Protein AF-A0A1I2FGR7-F1 (afdb_monomer)

Nearest PDB structur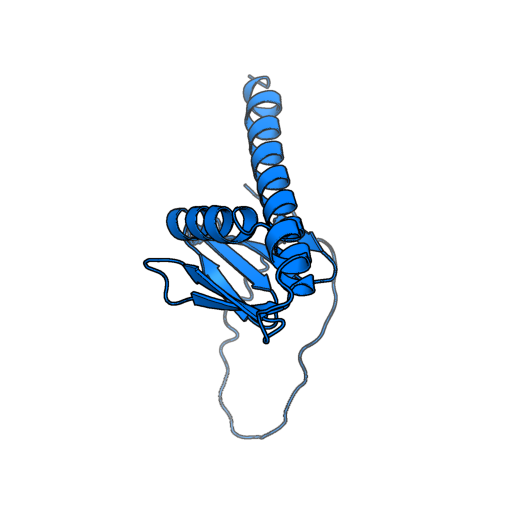es (foldseek):
  4chm-assembly2_B  TM=3.848E-01  e=5.645E-01  Toxoplasma gondii ME49
  8xgq-assembly1_A  TM=3.654E-01  e=2.267E+00  Legionella pneumophila subsp. pneumophila

Secondary structure (DSSP, 8-state):
-PPPP-------PPPP--------------PPEEEEETTEEEEEETTTTEEEEEETTEEEEE-HHHHHHHHHHHHT--HHHHHH-TT---SEEEEE-TTSS-EEEEEHHHHHHHHHHHHHHHHHHHHHHHHIIIIITTT-

Solvent-accessible surface area (backbone atoms only — not comparable to full-atom values): 8903 Å² total; per-residue (Å²): 134,89,77,84,88,80,82,93,82,90,87,80,88,82,82,88,78,97,70,98,68,88,71,76,75,68,82,80,77,83,65,54,67,66,31,74,57,100,73,34,38,35,29,58,38,81,91,73,62,30,34,39,40,38,44,91,95,40,82,45,80,27,45,68,70,52,44,53,46,42,48,52,55,58,64,64,57,59,63,67,64,57,72,66,46,86,82,64,87,65,77,59,46,74,50,74,33,87,98,51,100,55,70,44,80,32,38,64,68,51,48,54,55,48,37,52,50,50,52,50,33,54,50,44,53,50,49,53,52,49,47,51,61,55,59,65,55,67,75,111

Foldseek 3Di:
DDDDDDDDDDDDDDDDDDDDDPPPPDPPPPFDFLDDDPAWTKTDDPPVQWIWTGGPNDTDIGHPVQLVQQLCQLLVDDLVVVVPCPPDPDQWDWGDRPPDPDIDIDGSVSSVVVNVNSVSSVVSVVVVVVCCVPVVVVPD

Structure (mmCIF, N/CA/C/O backbone):
data_AF-A0A1I2FGR7-F1
#
_entry.id   AF-A0A1I2FGR7-F1
#
loop_
_atom_site.group_PDB
_atom_site.id
_atom_site.type_symbol
_atom_site.label_atom_id
_atom_site.label_alt_id
_atom_site.label_comp_id
_atom_site.label_asym_id
_atom_site.label_entity_id
_atom_site.label_seq_id
_atom_site.pdbx_PDB_ins_code
_atom_site.Cartn_x
_atom_site.Cartn_y
_atom_site.Cartn_z
_atom_site.occupancy
_atom_site.B_iso_or_equiv
_atom_site.auth_seq_id
_atom_site.auth_comp_id
_atom_site.auth_asym_id
_atom_site.auth_atom_id
_atom_site.pdbx_PDB_model_num
ATOM 1 N N . MET A 1 1 ? 12.713 -3.092 -15.657 1.00 36.16 1 MET A N 1
ATOM 2 C CA . MET A 1 1 ? 14.151 -3.342 -15.968 1.00 36.16 1 MET A CA 1
ATOM 3 C C . MET A 1 1 ? 14.746 -4.049 -14.761 1.00 36.16 1 MET A C 1
ATOM 5 O O . MET A 1 1 ? 14.503 -3.612 -13.647 1.00 36.16 1 MET A O 1
ATOM 9 N N . PHE A 1 2 ? 15.379 -5.199 -14.987 1.00 34.69 2 PHE A N 1
ATOM 10 C CA . PHE A 1 2 ? 15.552 -6.288 -14.021 1.00 34.69 2 PHE A CA 1
ATOM 11 C C . PHE A 1 2 ? 16.395 -5.940 -12.784 1.00 34.69 2 PHE A C 1
ATOM 13 O O . PHE A 1 2 ? 17.553 -5.556 -12.920 1.00 34.69 2 PHE A O 1
ATOM 20 N N . VAL A 1 3 ? 15.853 -6.199 -11.588 1.00 36.50 3 VAL A N 1
ATOM 21 C CA . VAL A 1 3 ? 16.660 -6.404 -10.376 1.00 36.50 3 VAL A CA 1
ATOM 22 C C . VAL A 1 3 ? 16.939 -7.902 -10.253 1.00 36.50 3 VAL A C 1
ATOM 24 O O . VAL A 1 3 ? 16.034 -8.735 -10.206 1.00 36.50 3 VAL A O 1
ATOM 27 N N . THR A 1 4 ? 18.220 -8.240 -10.296 1.00 35.34 4 THR A N 1
ATOM 28 C CA . THR A 1 4 ? 18.788 -9.589 -10.318 1.00 35.34 4 THR A CA 1
ATOM 29 C C . THR A 1 4 ? 18.598 -10.333 -8.992 1.00 35.34 4 THR A C 1
ATOM 31 O O . THR A 1 4 ? 18.990 -9.850 -7.936 1.00 35.34 4 THR A O 1
ATOM 34 N N . SER A 1 5 ? 18.036 -11.544 -9.077 1.00 30.36 5 SER A N 1
ATOM 35 C CA . SER A 1 5 ? 17.798 -12.492 -7.977 1.00 30.36 5 SER A CA 1
ATOM 36 C C . SER A 1 5 ? 19.098 -13.152 -7.494 1.00 30.36 5 SER A C 1
ATOM 38 O O . SER A 1 5 ? 19.702 -13.916 -8.248 1.00 30.36 5 SER A O 1
ATOM 40 N N . LEU A 1 6 ? 19.426 -13.003 -6.209 1.00 33.94 6 LEU A N 1
ATOM 41 C CA . LEU A 1 6 ? 20.351 -13.872 -5.475 1.00 33.94 6 LEU A CA 1
ATOM 42 C C . LEU A 1 6 ? 19.697 -14.359 -4.168 1.00 33.94 6 LEU A C 1
ATOM 44 O O . LEU A 1 6 ? 19.148 -13.574 -3.410 1.00 33.94 6 LEU A O 1
ATOM 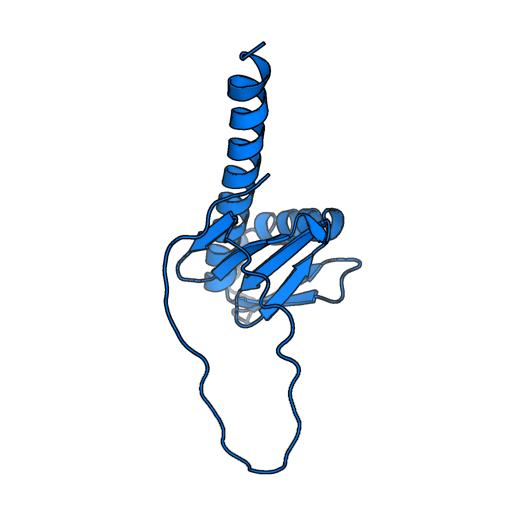48 N N . ASN A 1 7 ? 19.833 -15.669 -3.939 1.00 34.84 7 ASN A N 1
ATOM 49 C CA . ASN A 1 7 ? 19.716 -16.419 -2.679 1.00 34.84 7 ASN A CA 1
ATOM 50 C C . ASN A 1 7 ? 18.338 -16.812 -2.098 1.00 34.84 7 ASN A C 1
ATOM 52 O O . ASN A 1 7 ? 17.706 -16.122 -1.317 1.00 34.84 7 ASN A O 1
ATOM 56 N N . ASN A 1 8 ? 17.948 -18.045 -2.443 1.00 49.06 8 ASN A N 1
ATOM 57 C CA . ASN A 1 8 ? 17.844 -19.213 -1.551 1.00 49.06 8 ASN A CA 1
ATOM 58 C C . ASN A 1 8 ? 17.363 -19.018 -0.086 1.00 49.06 8 ASN A C 1
ATOM 60 O O . ASN A 1 8 ? 18.194 -18.839 0.801 1.00 49.06 8 ASN A O 1
ATOM 64 N N . HIS A 1 9 ? 16.073 -19.272 0.191 1.00 37.06 9 HIS A N 1
ATOM 65 C CA . HIS A 1 9 ? 15.645 -20.060 1.364 1.00 37.06 9 HIS A CA 1
ATOM 66 C C . HIS A 1 9 ? 14.228 -20.648 1.211 1.00 37.06 9 HIS A C 1
ATOM 68 O O . HIS A 1 9 ? 13.287 -19.988 0.778 1.00 37.06 9 HIS A O 1
ATOM 74 N N . ASN A 1 10 ? 14.113 -21.937 1.536 1.00 40.31 10 ASN A N 1
ATOM 75 C CA . ASN A 1 10 ? 12.905 -22.764 1.518 1.00 40.31 10 ASN A CA 1
ATOM 76 C C . ASN A 1 10 ? 12.015 -22.481 2.725 1.00 40.31 10 ASN A C 1
ATOM 78 O O . ASN A 1 10 ? 12.537 -22.665 3.815 1.00 40.31 10 ASN A O 1
ATOM 82 N N . ILE A 1 11 ? 10.698 -22.269 2.560 1.00 36.34 11 ILE A N 1
ATOM 83 C CA . ILE A 1 11 ? 9.671 -22.814 3.478 1.00 36.34 11 ILE A CA 1
ATOM 84 C C . ILE A 1 11 ? 8.332 -23.004 2.727 1.00 36.34 11 ILE A C 1
ATOM 86 O O . ILE A 1 11 ? 7.596 -22.053 2.492 1.00 36.34 11 ILE A O 1
ATOM 90 N N . CYS A 1 12 ? 7.964 -24.243 2.390 1.00 34.78 12 CYS A N 1
ATOM 91 C CA . CYS A 1 12 ? 6.564 -24.647 2.197 1.00 34.78 12 CYS A CA 1
ATOM 92 C C . CYS A 1 12 ? 6.359 -25.967 2.943 1.00 34.78 12 CYS A C 1
ATOM 94 O O . CYS A 1 12 ? 6.973 -26.978 2.608 1.00 34.78 12 CYS A O 1
ATOM 96 N N . ARG A 1 13 ? 5.530 -25.936 3.989 1.00 34.19 13 ARG A N 1
ATOM 97 C CA . ARG A 1 13 ? 5.125 -27.111 4.767 1.00 34.19 13 ARG A CA 1
ATOM 98 C C . ARG A 1 13 ? 4.207 -27.984 3.905 1.00 34.19 13 ARG A C 1
ATOM 100 O O . ARG A 1 13 ? 3.170 -27.516 3.448 1.00 34.19 13 ARG A O 1
ATOM 107 N N . THR A 1 14 ? 4.589 -29.237 3.678 1.00 35.12 14 THR A N 1
ATOM 108 C CA . THR A 1 14 ? 3.792 -30.227 2.942 1.00 35.12 14 THR A CA 1
ATOM 109 C C . THR A 1 14 ? 2.776 -30.883 3.873 1.00 35.12 14 THR A C 1
ATOM 111 O O . THR A 1 14 ? 3.167 -31.583 4.805 1.00 35.12 14 THR A O 1
ATOM 114 N N . ASN A 1 15 ? 1.483 -30.686 3.610 1.00 34.12 15 ASN A N 1
ATOM 115 C CA . ASN A 1 15 ? 0.428 -31.556 4.127 1.00 34.12 15 ASN A CA 1
ATOM 116 C C . ASN A 1 15 ? 0.165 -32.661 3.091 1.00 34.12 15 ASN A C 1
ATOM 118 O O . ASN A 1 15 ? -0.074 -32.383 1.917 1.00 34.12 15 ASN A O 1
ATOM 122 N N . THR A 1 16 ? 0.293 -33.907 3.528 1.00 41.78 16 THR A N 1
ATOM 123 C CA . THR A 1 16 ? 0.198 -35.138 2.740 1.00 41.78 16 THR A CA 1
ATOM 124 C C . THR A 1 16 ? -1.251 -35.603 2.589 1.00 41.78 16 THR A C 1
ATOM 126 O O . THR A 1 16 ? -1.896 -35.902 3.590 1.00 41.78 16 THR A O 1
ATOM 129 N N . ASN A 1 17 ? -1.737 -35.780 1.355 1.00 38.16 17 ASN A N 1
ATOM 130 C CA . ASN A 1 17 ? -2.842 -36.701 1.047 1.00 38.16 17 ASN A CA 1
ATOM 131 C C . ASN A 1 17 ? -2.691 -37.232 -0.401 1.00 38.16 17 ASN A C 1
ATOM 133 O O . ASN A 1 17 ? -2.459 -36.414 -1.296 1.00 38.16 17 ASN A O 1
ATOM 137 N N . PRO A 1 18 ? -2.758 -38.557 -0.670 1.00 45.97 18 PRO A N 1
ATOM 138 C CA . PRO A 1 18 ? -2.409 -39.120 -1.964 1.00 45.97 18 PRO A CA 1
ATOM 139 C C . PRO A 1 18 ? -3.667 -39.328 -2.814 1.00 45.97 18 PRO A C 1
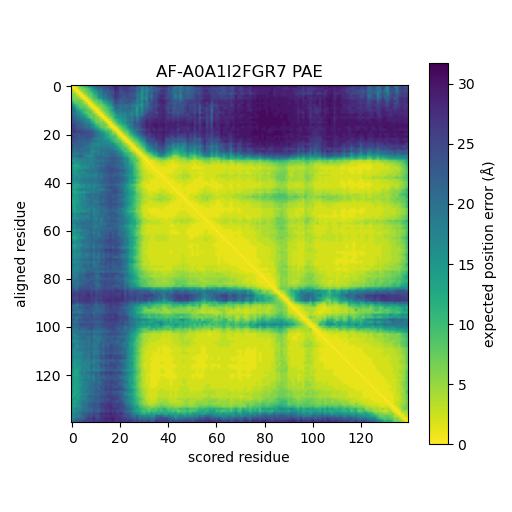ATOM 141 O O . PRO A 1 18 ? -4.337 -40.352 -2.728 1.00 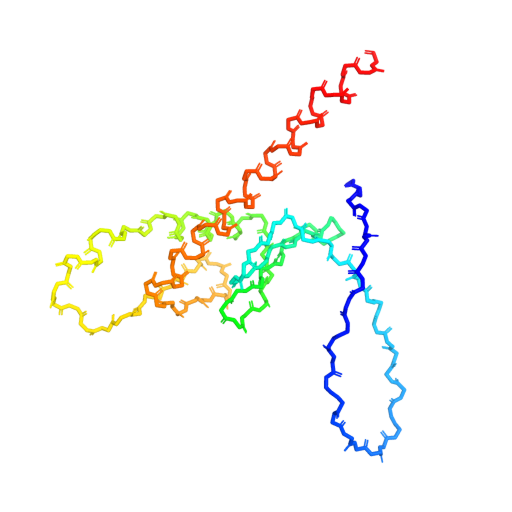45.97 18 PRO A O 1
ATOM 144 N N . HIS A 1 19 ? -3.973 -38.374 -3.687 1.00 38.72 19 HIS A N 1
ATOM 145 C CA . HIS A 1 19 ? -4.772 -38.660 -4.875 1.00 38.72 19 HIS A CA 1
ATOM 146 C C . HIS A 1 19 ? -4.259 -37.801 -6.027 1.00 38.72 19 HIS A C 1
ATOM 148 O O . HIS A 1 19 ? -4.144 -36.584 -5.904 1.00 38.72 19 HIS A O 1
ATOM 154 N N . MET A 1 20 ? -3.881 -38.462 -7.122 1.00 45.44 20 MET A N 1
ATOM 155 C CA . MET A 1 20 ? -3.251 -37.874 -8.304 1.00 45.44 20 MET A CA 1
ATOM 156 C C . MET A 1 20 ? -4.010 -36.640 -8.807 1.00 45.44 20 MET A C 1
ATOM 158 O O . MET A 1 20 ? -5.060 -36.753 -9.433 1.00 45.44 20 MET A O 1
ATOM 162 N N . GLN A 1 21 ? -3.421 -35.468 -8.590 1.00 38.09 21 GLN A N 1
ATOM 163 C CA . GLN A 1 21 ? -3.610 -34.296 -9.431 1.00 38.09 21 GLN A CA 1
ATOM 164 C C . GLN A 1 21 ? -2.212 -33.825 -9.810 1.00 38.09 21 GLN A C 1
ATOM 166 O O . GLN A 1 21 ? -1.440 -33.381 -8.960 1.00 38.09 21 GLN A O 1
ATOM 171 N N . THR A 1 22 ? -1.860 -33.979 -11.085 1.00 39.50 22 THR A N 1
ATOM 172 C CA . THR A 1 22 ? -0.692 -33.325 -11.671 1.00 39.50 22 THR A CA 1
ATOM 173 C C . THR A 1 22 ? -0.926 -31.823 -11.563 1.00 39.50 22 THR A C 1
ATOM 175 O O . THR A 1 22 ? -1.562 -31.216 -12.421 1.00 39.50 22 THR A O 1
ATOM 178 N N . LEU A 1 23 ? -0.462 -31.229 -10.464 1.00 42.34 23 LEU A N 1
ATOM 179 C CA . LEU A 1 23 ? -0.352 -29.790 -10.319 1.00 42.34 23 LEU A CA 1
ATOM 180 C C . LEU A 1 23 ? 0.699 -29.360 -11.335 1.00 42.34 23 LEU A C 1
ATOM 182 O O . LEU A 1 23 ? 1.899 -29.520 -11.111 1.00 42.34 23 LEU A O 1
ATOM 186 N N . VAL A 1 24 ? 0.242 -28.863 -12.482 1.00 41.72 24 VAL A N 1
ATOM 187 C CA . VAL A 1 24 ? 1.072 -28.034 -13.351 1.00 41.72 24 VAL A CA 1
ATOM 188 C C . VAL A 1 24 ? 1.566 -26.912 -12.450 1.00 41.72 24 VAL A C 1
ATOM 190 O O . VAL A 1 24 ? 0.786 -26.052 -12.045 1.00 41.72 24 VAL A O 1
ATOM 193 N N . ALA A 1 25 ? 2.828 -26.995 -12.027 1.00 46.03 25 ALA A N 1
ATOM 194 C CA . ALA A 1 25 ? 3.436 -25.979 -11.194 1.00 46.03 25 ALA A CA 1
ATOM 195 C C . ALA A 1 25 ? 3.327 -24.666 -11.969 1.00 46.03 25 ALA A C 1
ATOM 197 O O . ALA A 1 25 ? 3.984 -24.496 -12.998 1.00 46.03 25 ALA A O 1
ATOM 198 N N . ALA A 1 26 ? 2.441 -23.777 -11.511 1.00 42.41 26 ALA A N 1
ATOM 199 C CA . ALA A 1 26 ? 2.335 -22.435 -12.055 1.00 42.41 26 ALA A CA 1
ATOM 200 C C . ALA A 1 26 ? 3.748 -21.834 -12.071 1.00 42.41 26 ALA A C 1
ATOM 202 O O . ALA A 1 26 ? 4.506 -22.072 -11.118 1.00 42.41 26 ALA A O 1
ATOM 203 N N . PRO A 1 27 ? 4.146 -21.122 -13.140 1.00 39.34 27 PRO A N 1
ATOM 204 C CA . PRO A 1 27 ? 5.481 -20.560 -13.218 1.00 39.34 27 PRO A CA 1
ATOM 205 C C . PRO A 1 27 ? 5.698 -19.720 -11.962 1.00 39.34 27 PRO A C 1
ATOM 207 O O . PRO A 1 27 ? 4.984 -18.750 -11.716 1.00 39.34 27 PRO A O 1
ATOM 210 N N . LYS A 1 28 ? 6.640 -20.156 -11.120 1.00 46.22 28 LYS A N 1
ATOM 211 C CA . LYS A 1 28 ? 7.036 -19.455 -9.899 1.00 46.22 28 LYS A CA 1
ATOM 212 C C . LYS A 1 28 ? 7.684 -18.151 -10.349 1.00 46.22 28 LYS A C 1
ATOM 214 O O . LYS A 1 28 ? 8.886 -18.111 -10.608 1.00 46.22 28 LYS A O 1
ATOM 219 N N . VAL A 1 29 ? 6.883 -17.102 -10.514 1.00 55.81 29 VAL A N 1
ATOM 220 C CA . VAL A 1 29 ? 7.399 -15.765 -10.792 1.00 55.81 29 VAL A CA 1
ATOM 221 C C . VAL A 1 29 ? 8.182 -15.355 -9.551 1.00 55.81 29 VAL A C 1
ATOM 223 O O . VAL A 1 29 ? 7.612 -15.078 -8.499 1.00 55.81 29 VAL A O 1
ATOM 226 N N . LYS A 1 30 ? 9.512 -15.397 -9.651 1.00 65.62 30 LYS A N 1
ATOM 227 C CA . LYS A 1 30 ? 10.398 -14.836 -8.632 1.00 65.62 30 LYS A CA 1
ATOM 228 C C . LYS A 1 30 ? 10.246 -13.321 -8.678 1.00 65.62 30 LYS A C 1
ATOM 230 O O . LYS A 1 30 ? 10.853 -12.663 -9.518 1.00 65.62 30 LYS A O 1
ATOM 235 N N . LEU A 1 31 ? 9.421 -12.789 -7.789 1.00 77.12 31 LEU A N 1
ATOM 236 C CA . LEU A 1 31 ? 9.336 -11.361 -7.534 1.00 77.12 31 LEU A CA 1
ATOM 237 C C . LEU A 1 31 ? 10.474 -10.983 -6.579 1.00 77.12 31 LEU A C 1
ATOM 239 O O . LEU A 1 31 ? 10.540 -11.496 -5.464 1.00 77.12 31 LEU A O 1
ATOM 243 N N . ALA A 1 32 ? 11.390 -10.126 -7.031 1.00 85.38 32 ALA A N 1
ATOM 244 C CA . ALA A 1 32 ? 12.377 -9.517 -6.146 1.00 85.38 32 ALA A CA 1
ATOM 245 C C . ALA A 1 32 ? 11.692 -8.410 -5.322 1.00 85.38 32 ALA A C 1
ATOM 247 O O . ALA A 1 32 ? 10.883 -7.662 -5.888 1.00 85.38 32 ALA A O 1
ATOM 248 N N . PRO A 1 33 ? 11.968 -8.304 -4.011 1.00 92.19 33 PRO A N 1
ATOM 249 C CA . PRO A 1 33 ? 11.427 -7.218 -3.211 1.00 92.19 33 PRO A CA 1
ATOM 250 C C . PRO A 1 33 ? 12.019 -5.885 -3.681 1.00 92.19 33 PRO A C 1
ATOM 252 O O . PRO A 1 33 ? 13.211 -5.774 -3.961 1.00 92.19 33 PRO A O 1
ATOM 255 N N . VAL A 1 34 ? 11.165 -4.869 -3.774 1.00 95.25 34 VAL A N 1
ATOM 256 C CA . VAL A 1 34 ? 11.565 -3.464 -3.929 1.00 95.25 34 VAL A CA 1
ATOM 257 C C . VAL A 1 34 ? 12.146 -2.957 -2.616 1.00 95.25 34 VAL A C 1
ATOM 259 O O . VAL A 1 34 ? 13.141 -2.239 -2.610 1.00 95.25 34 VAL A O 1
ATOM 262 N N . PHE A 1 35 ? 11.505 -3.326 -1.510 1.00 97.62 35 PHE A N 1
ATOM 263 C CA . PHE A 1 35 ? 11.921 -2.998 -0.158 1.00 97.62 35 PHE A CA 1
ATOM 264 C C . PHE A 1 35 ? 11.324 -4.023 0.809 1.00 97.62 35 PHE A C 1
ATOM 266 O O . PHE A 1 35 ? 10.204 -4.500 0.601 1.00 97.62 35 PHE A O 1
ATOM 273 N N . GLU A 1 36 ? 12.069 -4.370 1.852 1.00 97.19 36 GLU A N 1
ATOM 274 C CA . GLU A 1 36 ? 11.639 -5.307 2.885 1.00 97.19 36 GLU A CA 1
ATOM 275 C C . GLU A 1 36 ? 12.140 -4.864 4.258 1.00 97.19 36 GLU A C 1
ATOM 277 O O . GLU A 1 36 ? 13.207 -4.264 4.391 1.00 97.19 36 GLU A O 1
ATOM 282 N N . THR A 1 37 ? 11.345 -5.167 5.276 1.00 97.31 37 THR A N 1
ATOM 283 C CA . THR A 1 37 ? 11.678 -5.010 6.691 1.00 97.31 37 THR A CA 1
ATOM 284 C C . THR A 1 37 ? 11.420 -6.338 7.402 1.00 97.31 37 THR A C 1
ATOM 286 O O . THR A 1 37 ? 10.945 -7.303 6.802 1.00 97.31 37 THR A O 1
ATOM 289 N N . SER A 1 38 ? 11.677 -6.409 8.708 1.00 96.19 38 SER A N 1
ATOM 290 C CA . SER A 1 38 ? 11.323 -7.597 9.497 1.00 96.19 38 SER A CA 1
ATOM 291 C C . SER A 1 38 ? 9.814 -7.873 9.553 1.00 96.19 38 SER A C 1
ATOM 293 O O . SER A 1 38 ? 9.424 -8.987 9.890 1.00 96.19 38 SER A O 1
ATOM 295 N N . ASN A 1 39 ? 8.975 -6.873 9.257 1.00 96.06 39 ASN A N 1
ATOM 296 C CA . ASN A 1 39 ? 7.519 -6.935 9.431 1.00 96.06 39 ASN A CA 1
ATOM 297 C C . ASN A 1 39 ? 6.743 -7.048 8.109 1.00 96.06 39 ASN A C 1
ATOM 299 O O . ASN A 1 39 ? 5.526 -7.234 8.132 1.00 96.06 39 ASN A O 1
ATOM 303 N N . GLY A 1 40 ? 7.414 -6.933 6.962 1.00 96.62 40 GLY A N 1
ATOM 304 C CA . GLY A 1 40 ? 6.775 -7.098 5.662 1.00 96.62 40 GLY A CA 1
ATOM 305 C C . GLY A 1 40 ? 7.663 -6.716 4.490 1.00 96.62 40 GLY A C 1
ATOM 306 O O . GLY A 1 40 ? 8.807 -6.293 4.648 1.00 96.62 40 GLY A O 1
ATOM 307 N N . SER A 1 41 ? 7.114 -6.860 3.295 1.00 97.62 41 SER A N 1
ATOM 308 C CA . SER A 1 41 ? 7.839 -6.657 2.046 1.00 97.62 41 SER A CA 1
ATOM 309 C C . SER A 1 41 ? 6.915 -6.141 0.950 1.00 97.62 41 SER A C 1
ATOM 311 O O . SER A 1 41 ? 5.721 -6.447 0.892 1.00 97.62 41 SER A O 1
ATOM 313 N N . VAL A 1 42 ? 7.476 -5.330 0.054 1.00 96.88 42 VAL A N 1
ATOM 314 C CA . VAL A 1 42 ? 6.786 -4.865 -1.149 1.00 96.88 42 VAL A CA 1
ATOM 315 C C . VAL A 1 42 ? 7.532 -5.351 -2.373 1.00 96.88 42 VAL A C 1
ATOM 317 O O . VAL A 1 42 ? 8.745 -5.196 -2.489 1.00 96.88 42 VAL A O 1
ATOM 320 N N . TYR A 1 43 ? 6.785 -5.896 -3.321 1.00 95.69 43 TYR A N 1
ATOM 321 C CA . TYR A 1 43 ? 7.282 -6.421 -4.579 1.00 95.69 43 TYR A CA 1
ATOM 322 C C . TYR A 1 43 ? 6.687 -5.644 -5.748 1.00 95.69 43 TYR A C 1
ATOM 324 O O . TYR A 1 43 ? 5.551 -5.171 -5.684 1.00 95.69 43 TYR A O 1
ATOM 332 N N . GLN A 1 44 ? 7.430 -5.569 -6.848 1.00 92.81 44 GLN A N 1
ATOM 333 C CA . GLN A 1 44 ? 6.967 -4.979 -8.101 1.00 92.81 44 GLN A CA 1
ATOM 334 C C . GLN A 1 44 ? 6.882 -6.052 -9.185 1.00 92.81 44 GLN A C 1
ATOM 336 O O . GLN A 1 44 ? 7.828 -6.808 -9.398 1.00 92.81 44 GLN A O 1
ATOM 341 N N . SER A 1 45 ? 5.756 -6.085 -9.896 1.00 90.06 45 SER A N 1
ATOM 342 C CA . SER A 1 45 ? 5.573 -6.885 -11.104 1.00 90.06 45 SER A CA 1
ATOM 343 C C . SER A 1 45 ? 5.472 -5.964 -12.316 1.00 90.06 45 SER A C 1
ATOM 345 O O . SER A 1 45 ? 4.418 -5.383 -12.575 1.00 90.06 45 SER A O 1
ATOM 347 N N . ASP A 1 46 ? 6.562 -5.856 -13.079 1.00 87.19 46 ASP A N 1
ATOM 348 C CA . ASP A 1 46 ? 6.586 -5.104 -14.344 1.00 87.19 46 ASP A CA 1
ATOM 349 C C . ASP A 1 46 ? 5.626 -5.717 -15.380 1.00 87.19 46 ASP A C 1
ATOM 351 O O . ASP A 1 46 ? 5.004 -5.002 -16.156 1.00 87.19 46 ASP A O 1
ATOM 355 N N . ASN A 1 47 ? 5.464 -7.046 -15.375 1.00 87.94 47 ASN A N 1
ATOM 356 C CA . ASN A 1 47 ? 4.587 -7.742 -16.322 1.00 87.94 47 ASN A CA 1
ATOM 357 C C . ASN A 1 47 ? 3.104 -7.428 -16.080 1.00 87.94 47 ASN A C 1
ATOM 359 O O . ASN A 1 47 ? 2.315 -7.311 -17.012 1.00 87.94 47 ASN A O 1
ATOM 363 N N . GLU A 1 48 ? 2.720 -7.297 -14.812 1.00 87.62 48 GLU A N 1
ATOM 364 C CA . GLU A 1 48 ? 1.328 -7.072 -14.421 1.00 87.62 48 GLU A CA 1
ATOM 365 C C . GLU A 1 48 ? 1.020 -5.603 -14.109 1.00 87.62 48 GLU A C 1
ATOM 367 O O . GLU A 1 48 ? -0.122 -5.278 -13.774 1.00 87.62 48 GLU A O 1
ATOM 372 N N . ASN A 1 49 ? 2.023 -4.724 -14.227 1.00 89.06 49 ASN A N 1
ATOM 373 C CA . ASN A 1 49 ? 1.959 -3.304 -13.880 1.00 89.06 49 ASN A CA 1
ATOM 374 C C . ASN A 1 49 ? 1.337 -3.063 -12.493 1.00 89.06 49 ASN A C 1
ATOM 376 O O . ASN A 1 49 ? 0.486 -2.188 -12.309 1.00 89.06 49 ASN A O 1
ATOM 380 N N . CYS A 1 50 ? 1.734 -3.877 -11.516 1.00 91.81 50 CYS A N 1
ATOM 381 C CA . CYS A 1 50 ? 1.193 -3.829 -10.166 1.00 91.81 50 CYS A CA 1
ATOM 382 C C . CYS A 1 50 ? 2.264 -4.090 -9.111 1.00 91.81 50 CYS A C 1
ATOM 384 O O . CYS A 1 50 ? 3.362 -4.577 -9.391 1.00 91.81 50 CYS A O 1
ATOM 386 N N . TRP A 1 51 ? 1.895 -3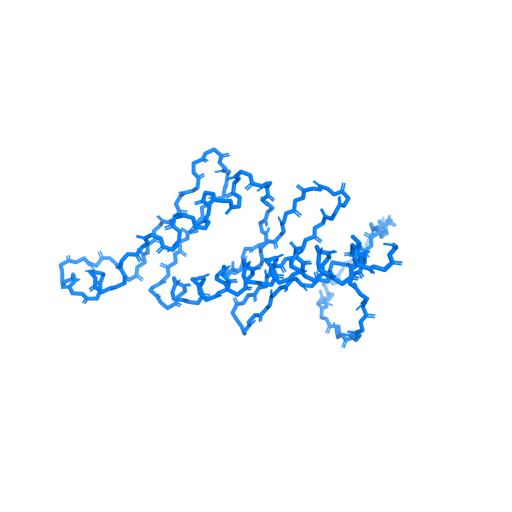.806 -7.871 1.00 94.00 51 TRP A N 1
ATOM 387 C CA . TRP A 1 51 ? 2.678 -4.108 -6.690 1.00 94.00 51 TRP A CA 1
ATOM 388 C C . TRP A 1 51 ? 1.986 -5.178 -5.865 1.00 94.00 51 TRP A C 1
ATOM 390 O O . TRP A 1 51 ? 0.757 -5.242 -5.817 1.00 94.00 51 TRP A O 1
ATOM 400 N N . TYR A 1 52 ? 2.790 -5.983 -5.189 1.00 94.94 52 TYR A N 1
ATOM 401 C CA . TYR A 1 52 ? 2.326 -6.909 -4.170 1.00 94.94 52 TYR A CA 1
ATOM 402 C C . TYR A 1 52 ? 2.867 -6.459 -2.822 1.00 94.94 52 TYR A C 1
ATOM 404 O O . TYR A 1 52 ? 4.052 -6.154 -2.711 1.00 94.94 52 TYR A O 1
ATOM 412 N N . VAL A 1 53 ? 2.004 -6.395 -1.817 1.00 95.25 53 VAL A N 1
ATOM 413 C CA . VAL A 1 53 ? 2.367 -6.031 -0.445 1.00 95.25 53 VAL A CA 1
ATOM 414 C C . VAL A 1 53 ? 2.109 -7.243 0.432 1.00 95.25 53 VAL A C 1
ATOM 416 O O . VAL A 1 53 ? 0.962 -7.682 0.528 1.00 95.25 53 VAL A O 1
ATOM 419 N N . ASP A 1 54 ? 3.167 -7.766 1.047 1.00 95.62 54 ASP A N 1
ATOM 420 C CA . ASP A 1 54 ? 3.093 -8.757 2.116 1.00 95.62 54 ASP A CA 1
ATOM 421 C C . ASP A 1 54 ? 3.230 -8.040 3.458 1.00 95.62 54 ASP A C 1
ATOM 423 O O . ASP A 1 54 ? 4.296 -7.516 3.791 1.00 95.62 54 ASP A O 1
ATOM 427 N N . PHE A 1 55 ? 2.130 -7.937 4.199 1.00 95.81 55 PHE A N 1
ATOM 428 C CA . PHE A 1 55 ? 2.115 -7.251 5.485 1.00 95.81 55 PHE A CA 1
ATOM 429 C C . PHE A 1 55 ? 0.972 -7.748 6.371 1.00 95.81 55 PHE A C 1
ATOM 431 O O . PHE A 1 55 ? -0.138 -7.971 5.882 1.00 95.81 55 PHE A O 1
ATOM 438 N N . ALA A 1 56 ? 1.221 -7.891 7.678 1.00 93.31 56 ALA A N 1
ATOM 439 C CA . ALA A 1 56 ? 0.222 -8.311 8.673 1.00 93.31 56 ALA A CA 1
ATOM 440 C C . ALA A 1 56 ? -0.570 -9.576 8.259 1.00 93.31 56 ALA A C 1
ATOM 442 O O . ALA A 1 56 ? -1.794 -9.650 8.382 1.00 93.31 56 ALA A O 1
ATOM 443 N N . GLY A 1 57 ? 0.131 -10.567 7.689 1.00 90.19 57 GLY A N 1
ATOM 444 C CA . GLY A 1 57 ? -0.461 -11.830 7.228 1.00 90.19 57 GLY A CA 1
ATOM 445 C C . GLY A 1 57 ? -1.319 -11.723 5.961 1.00 90.19 57 GLY A C 1
ATOM 446 O O . GLY A 1 57 ? -2.030 -12.672 5.627 1.00 90.19 57 GLY A O 1
ATOM 447 N N . LYS A 1 58 ? -1.279 -10.587 5.253 1.00 90.62 58 LYS A N 1
ATOM 448 C CA . LYS A 1 58 ? -1.995 -10.362 3.993 1.00 90.62 58 LYS A CA 1
ATOM 449 C C . LYS A 1 58 ? -1.011 -10.152 2.852 1.00 90.62 58 LYS A C 1
ATOM 451 O O . LYS A 1 58 ? -0.193 -9.242 2.906 1.00 90.62 58 LYS A O 1
ATOM 456 N N . PHE A 1 59 ? -1.191 -10.928 1.785 1.00 92.12 59 PHE A N 1
ATOM 457 C CA . PHE A 1 59 ? -0.512 -10.742 0.505 1.00 92.12 59 PHE A CA 1
ATOM 458 C C . PHE A 1 59 ? -1.489 -10.132 -0.507 1.00 92.12 59 PHE A C 1
ATOM 460 O O . PHE A 1 59 ? -2.322 -10.835 -1.082 1.00 92.12 59 PHE A O 1
ATOM 467 N N . ALA A 1 60 ? -1.441 -8.812 -0.671 1.00 92.06 60 ALA A N 1
ATOM 468 C CA . ALA A 1 60 ? -2.427 -8.044 -1.433 1.00 92.06 60 ALA A CA 1
ATOM 469 C C . ALA A 1 60 ? -1.824 -7.416 -2.696 1.00 92.06 60 ALA A C 1
ATOM 471 O O . ALA A 1 60 ? -0.663 -7.008 -2.710 1.00 92.06 60 ALA A O 1
ATOM 472 N N . ARG A 1 61 ? -2.629 -7.326 -3.762 1.00 92.50 61 ARG A N 1
ATOM 473 C CA . ARG A 1 61 ? -2.233 -6.757 -5.056 1.00 92.50 61 ARG A CA 1
ATOM 474 C C . ARG A 1 61 ? -2.761 -5.333 -5.182 1.00 92.50 61 ARG A C 1
ATOM 476 O O . ARG A 1 61 ? -3.949 -5.087 -5.016 1.00 92.50 61 ARG A O 1
ATOM 483 N N . PHE A 1 62 ? -1.900 -4.411 -5.589 1.00 92.19 62 PHE A N 1
ATOM 484 C CA . PHE A 1 62 ? -2.245 -3.010 -5.797 1.00 92.19 62 PHE A CA 1
ATOM 485 C C . PHE A 1 62 ? -1.826 -2.556 -7.188 1.00 92.19 62 PHE A C 1
ATOM 487 O O . PHE A 1 62 ? -0.667 -2.686 -7.574 1.00 92.19 62 PHE A O 1
ATOM 494 N N . ASP A 1 63 ? -2.757 -1.977 -7.944 1.00 91.62 63 ASP A N 1
ATOM 495 C CA . ASP A 1 63 ? -2.382 -1.142 -9.083 1.00 91.62 63 ASP A CA 1
ATOM 496 C C . ASP A 1 63 ? -1.774 0.187 -8.590 1.00 91.62 63 ASP A C 1
ATOM 498 O O . ASP A 1 63 ? -1.743 0.485 -7.392 1.00 91.62 63 ASP A O 1
ATOM 502 N N . TYR A 1 64 ? -1.298 1.019 -9.516 1.00 90.88 64 TYR A N 1
ATOM 503 C CA . TYR A 1 64 ? -0.654 2.288 -9.162 1.00 90.88 64 TYR A CA 1
ATOM 504 C C . TYR A 1 64 ? -1.567 3.210 -8.350 1.00 90.88 64 TYR A C 1
ATOM 506 O O . TYR A 1 64 ? -1.145 3.804 -7.356 1.00 90.88 64 TYR A O 1
ATOM 514 N N . ARG A 1 65 ? -2.838 3.317 -8.746 1.00 91.19 65 ARG A N 1
ATOM 515 C CA . ARG A 1 65 ? -3.794 4.225 -8.104 1.00 91.19 65 ARG A CA 1
ATOM 516 C C . ARG A 1 65 ? -4.102 3.771 -6.680 1.00 91.19 65 ARG A C 1
ATOM 518 O O . ARG A 1 65 ? -4.129 4.602 -5.774 1.00 91.19 65 ARG A O 1
ATOM 525 N N . CYS A 1 66 ? -4.315 2.476 -6.476 1.00 92.50 66 CYS A N 1
ATOM 526 C CA . CYS A 1 66 ? -4.588 1.893 -5.168 1.00 92.50 66 CYS A CA 1
ATOM 527 C C . CYS A 1 66 ? -3.351 1.950 -4.270 1.00 92.50 66 CYS A C 1
ATOM 529 O O . CYS A 1 66 ? -3.485 2.290 -3.100 1.00 92.50 66 CYS A O 1
ATOM 531 N N . MET A 1 67 ? -2.153 1.740 -4.821 1.00 93.31 67 MET A N 1
ATOM 532 C CA . MET A 1 67 ? -0.895 1.894 -4.088 1.00 93.31 67 MET A CA 1
ATOM 533 C C . MET A 1 67 ? -0.692 3.341 -3.595 1.00 93.31 67 MET A C 1
ATOM 535 O O . MET A 1 67 ? -0.327 3.562 -2.440 1.00 93.31 67 MET A O 1
ATOM 539 N N . MET A 1 68 ? -1.005 4.356 -4.414 1.00 94.12 68 MET A N 1
ATOM 540 C CA . MET A 1 68 ? -0.948 5.761 -3.967 1.00 94.12 68 MET A CA 1
ATOM 541 C C . MET A 1 68 ? -1.981 6.066 -2.874 1.00 94.12 68 MET A C 1
ATOM 543 O O . MET A 1 68 ? -1.694 6.813 -1.937 1.00 94.12 68 MET A O 1
ATOM 547 N N . LYS A 1 69 ? -3.188 5.498 -2.979 1.00 93.19 69 LYS A N 1
ATOM 548 C CA . LYS A 1 69 ? -4.229 5.649 -1.953 1.00 93.19 69 LYS A CA 1
ATOM 549 C C . LYS A 1 69 ? -3.829 4.978 -0.642 1.00 93.19 69 LYS A C 1
ATOM 551 O O . LYS A 1 69 ? -4.002 5.598 0.400 1.00 93.19 69 LYS A O 1
ATOM 556 N N . LEU A 1 70 ? -3.260 3.773 -0.702 1.00 94.31 70 LEU A N 1
ATOM 557 C CA . LEU A 1 70 ? -2.708 3.064 0.451 1.00 94.31 70 LEU A CA 1
ATOM 558 C C . LEU A 1 70 ? -1.647 3.919 1.146 1.00 94.31 70 LEU A C 1
ATOM 560 O O . LEU A 1 70 ? -1.772 4.182 2.339 1.00 94.31 70 LEU A O 1
ATOM 564 N N . LYS A 1 71 ? -0.667 4.430 0.385 1.00 94.94 71 LYS A N 1
ATOM 565 C CA . LYS A 1 71 ? 0.353 5.357 0.895 1.00 94.94 71 LYS A CA 1
ATOM 566 C C . LYS A 1 71 ? -0.285 6.523 1.638 1.00 94.94 71 LYS A C 1
ATOM 568 O O . LYS A 1 71 ? 0.058 6.786 2.783 1.00 94.94 71 LYS A O 1
ATOM 573 N N . LYS A 1 72 ? -1.219 7.226 0.994 1.00 94.31 72 LYS A N 1
ATOM 574 C CA . LYS A 1 72 ? -1.867 8.399 1.587 1.00 94.31 72 LYS A CA 1
ATOM 575 C C . LYS A 1 72 ? -2.643 8.042 2.857 1.00 94.31 72 LYS A C 1
ATOM 577 O O . LYS A 1 72 ? -2.582 8.799 3.818 1.00 94.31 72 LYS A O 1
ATOM 582 N N . ALA A 1 73 ? -3.360 6.921 2.851 1.00 93.38 73 ALA A N 1
ATOM 583 C CA . ALA A 1 73 ? -4.155 6.475 3.985 1.00 93.38 73 ALA A CA 1
ATOM 584 C C . ALA A 1 73 ? -3.269 6.124 5.186 1.00 93.38 73 ALA A C 1
ATOM 586 O O . ALA A 1 73 ? -3.483 6.666 6.260 1.00 93.38 73 ALA A O 1
ATOM 587 N N . VAL A 1 74 ? -2.241 5.291 4.995 1.00 94.31 74 VAL A N 1
ATOM 588 C CA . VAL A 1 74 ? -1.358 4.833 6.081 1.00 94.31 74 VAL A CA 1
ATOM 589 C C . VAL A 1 74 ? -0.448 5.956 6.580 1.00 94.31 74 VAL A C 1
ATOM 591 O O . VAL A 1 74 ? -0.354 6.195 7.783 1.00 94.31 74 VAL A O 1
ATOM 594 N N . LEU A 1 75 ? 0.200 6.699 5.675 1.00 94.12 75 LEU A N 1
ATOM 595 C CA . LEU A 1 75 ? 1.088 7.794 6.077 1.00 94.12 75 LEU A CA 1
ATOM 596 C C . LEU A 1 75 ? 0.315 8.967 6.696 1.00 94.12 75 LEU A C 1
ATOM 598 O O . LEU A 1 75 ? 0.875 9.659 7.538 1.00 94.12 75 LEU A O 1
ATOM 602 N N . GLY A 1 76 ? -0.963 9.146 6.348 1.00 93.06 76 GLY A N 1
ATOM 603 C CA . GLY A 1 76 ? -1.830 10.183 6.911 1.00 93.06 76 GLY A CA 1
ATOM 604 C C . GLY A 1 76 ? -2.340 9.917 8.332 1.00 93.06 76 GLY A C 1
ATOM 605 O O . GLY A 1 76 ? -2.940 10.815 8.913 1.00 93.06 76 GLY A O 1
ATOM 606 N N . ILE A 1 77 ? -2.120 8.724 8.895 1.00 91.38 77 ILE A N 1
ATOM 607 C CA . ILE A 1 77 ? -2.501 8.419 10.282 1.00 91.38 77 ILE A CA 1
ATOM 608 C C . ILE A 1 77 ? -1.598 9.203 11.241 1.00 91.38 77 ILE A C 1
ATOM 610 O O . ILE A 1 77 ? -0.372 9.086 11.164 1.00 91.38 77 ILE A O 1
ATOM 614 N N . ASP A 1 78 ? -2.200 9.973 12.146 1.00 90.75 78 ASP A N 1
ATOM 615 C CA . ASP A 1 78 ? -1.499 10.709 13.200 1.00 90.75 78 ASP A CA 1
ATOM 616 C C . ASP A 1 78 ? -1.288 9.807 14.425 1.00 90.75 78 ASP A C 1
ATOM 618 O O . ASP A 1 78 ? -2.218 9.529 15.181 1.00 90.75 78 ASP A O 1
ATOM 622 N N . ILE A 1 79 ? -0.057 9.317 14.589 1.00 89.25 79 ILE A N 1
ATOM 623 C CA . ILE A 1 79 ? 0.320 8.406 15.679 1.00 89.25 79 ILE A CA 1
ATOM 624 C C . ILE A 1 79 ? 0.247 9.109 17.040 1.00 89.25 79 ILE A C 1
ATOM 626 O O . ILE A 1 79 ? -0.181 8.494 18.012 1.00 89.25 79 ILE A O 1
ATOM 630 N N . GLU A 1 80 ? 0.626 10.386 17.116 1.00 88.25 80 GLU A N 1
ATOM 631 C CA . GLU A 1 80 ? 0.643 11.139 18.376 1.00 88.25 80 GLU A CA 1
ATOM 632 C C . GLU A 1 80 ? -0.782 11.357 18.883 1.00 88.25 80 GLU A C 1
ATOM 634 O O . GLU A 1 80 ? -1.082 11.137 20.057 1.00 88.25 80 GLU A O 1
ATOM 639 N N . ALA A 1 81 ? -1.694 11.710 17.974 1.00 86.88 81 ALA A N 1
ATOM 640 C CA . ALA A 1 81 ? -3.109 11.829 18.301 1.00 86.88 81 ALA A CA 1
ATOM 641 C C . ALA A 1 81 ? -3.710 10.497 18.782 1.00 86.88 81 ALA A C 1
ATOM 643 O O . ALA A 1 81 ? -4.551 10.504 19.682 1.00 86.88 81 ALA A O 1
ATOM 644 N N . LEU A 1 82 ? -3.278 9.360 18.219 1.00 84.25 82 LEU A N 1
ATOM 645 C CA . LEU A 1 82 ? -3.707 8.031 18.670 1.00 84.25 82 LEU A CA 1
ATOM 646 C C . LEU A 1 82 ? -3.166 7.682 20.060 1.00 84.25 82 LEU A C 1
ATOM 648 O O . LEU A 1 82 ? -3.907 7.139 20.870 1.00 84.25 82 LEU A O 1
ATOM 652 N N . LEU A 1 83 ? -1.912 8.027 20.359 1.00 83.75 83 LEU A N 1
ATOM 653 C CA . LEU A 1 83 ? -1.304 7.793 21.674 1.00 83.75 83 LEU A CA 1
ATOM 654 C C . LEU A 1 83 ? -1.938 8.642 22.785 1.00 83.75 83 LEU A C 1
ATOM 656 O O . LEU A 1 83 ? -2.033 8.196 23.927 1.00 83.75 83 LEU A O 1
ATOM 660 N N . LEU A 1 84 ? -2.362 9.867 22.463 1.00 84.88 84 LEU A N 1
ATOM 661 C CA . LEU A 1 84 ? -2.983 10.789 23.420 1.00 84.88 84 LEU A CA 1
ATOM 662 C C . LEU A 1 84 ? -4.478 10.513 23.651 1.00 84.88 84 LEU A C 1
ATOM 664 O O . LEU A 1 84 ? -5.031 10.958 24.663 1.00 84.88 84 LEU A O 1
ATOM 668 N N . ALA A 1 85 ? -5.133 9.784 22.743 1.00 77.12 85 ALA A N 1
ATOM 669 C CA . ALA A 1 85 ? -6.536 9.400 22.855 1.00 77.12 85 ALA A CA 1
ATOM 670 C C . ALA A 1 85 ? -6.722 8.349 23.964 1.00 77.12 85 ALA 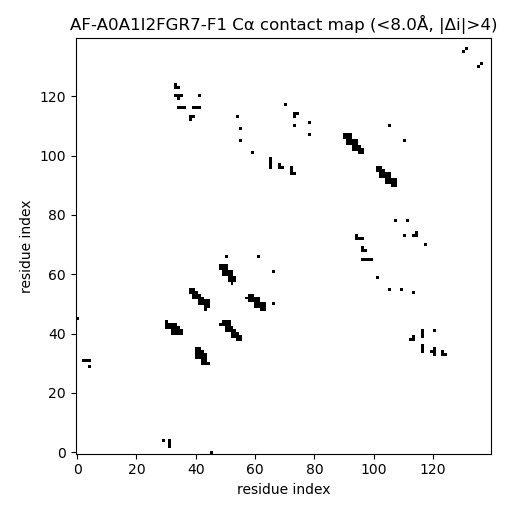A C 1
ATOM 672 O O . ALA A 1 85 ? -6.622 7.146 23.750 1.00 77.12 85 ALA A O 1
ATOM 673 N N . THR A 1 86 ? -6.990 8.813 25.183 1.00 66.62 86 THR A N 1
ATOM 674 C CA . THR A 1 86 ? -7.175 7.973 26.383 1.00 66.62 86 THR A CA 1
ATOM 675 C C . THR A 1 86 ? -8.577 7.358 26.481 1.00 66.62 86 THR A C 1
ATOM 677 O O . THR A 1 86 ? -8.856 6.562 27.375 1.00 66.62 86 THR A O 1
ATOM 680 N N . ASP A 1 87 ? -9.469 7.745 25.575 1.00 69.62 87 ASP A N 1
ATOM 681 C CA . ASP A 1 87 ? -10.900 7.456 25.547 1.00 69.62 87 ASP A CA 1
ATOM 682 C C . ASP A 1 87 ? -11.292 6.339 24.563 1.00 69.62 87 ASP A C 1
ATOM 684 O O . ASP A 1 87 ? -12.407 5.817 24.632 1.00 69.62 87 ASP A O 1
ATOM 688 N N . LYS A 1 88 ? -10.387 5.936 23.664 1.00 60.47 88 LYS A N 1
ATOM 689 C CA . LYS A 1 88 ? -10.643 4.919 22.638 1.00 60.47 88 LYS A CA 1
ATOM 690 C C . LYS A 1 88 ? -10.039 3.569 23.033 1.00 60.47 88 LYS A C 1
ATOM 692 O O . LYS A 1 88 ? -8.863 3.322 22.816 1.00 60.47 88 LYS A O 1
ATOM 697 N N . ALA A 1 89 ? -10.861 2.661 23.555 1.00 55.41 89 ALA A N 1
ATOM 698 C CA . ALA A 1 89 ? -10.599 1.224 23.435 1.00 55.41 89 ALA A CA 1
ATOM 699 C C . ALA A 1 89 ? -11.302 0.763 22.147 1.00 55.41 89 ALA A C 1
ATOM 701 O O . ALA A 1 89 ? -12.538 0.792 22.116 1.00 55.41 89 ALA A O 1
ATOM 702 N N . PRO A 1 90 ? -10.569 0.455 21.057 1.00 57.38 90 PRO A N 1
ATOM 703 C CA . PRO A 1 90 ? -9.530 -0.588 20.993 1.00 57.38 90 PRO A CA 1
ATOM 704 C C . PRO A 1 90 ? -8.164 -0.139 20.413 1.00 57.38 90 PRO A C 1
ATOM 706 O O . PRO A 1 90 ? -8.099 0.815 19.648 1.00 57.38 90 PRO A O 1
ATOM 709 N N . ASP A 1 91 ? -7.094 -0.906 20.681 1.00 70.88 91 ASP A N 1
ATOM 710 C CA . ASP A 1 91 ? -5.700 -0.700 20.204 1.00 70.88 91 ASP A CA 1
ATOM 711 C C . ASP A 1 91 ? -5.490 -0.885 18.682 1.00 70.88 91 ASP A C 1
ATOM 713 O O . ASP A 1 91 ? -4.381 -1.181 18.225 1.00 70.88 91 ASP A O 1
ATOM 717 N N . VAL A 1 92 ? -6.562 -0.809 17.889 1.00 80.56 92 VAL A N 1
ATOM 718 C CA . VAL A 1 92 ? -6.610 -1.274 16.502 1.00 80.56 92 VAL A CA 1
ATOM 719 C C . VAL A 1 92 ? -7.332 -0.263 15.617 1.00 80.56 92 VAL A C 1
ATOM 721 O O . VAL A 1 92 ? -8.465 0.122 15.890 1.00 80.56 92 VAL A O 1
ATOM 724 N N . GLU A 1 93 ? -6.703 0.090 14.501 1.00 83.31 93 GLU A N 1
ATOM 725 C CA . GLU A 1 93 ? -7.215 0.991 13.475 1.00 83.31 93 GLU A CA 1
ATOM 726 C C . GLU A 1 93 ? -7.555 0.243 12.188 1.00 83.31 93 GLU A C 1
ATOM 728 O O . GLU A 1 93 ? -6.850 -0.676 11.756 1.00 83.31 93 GLU A O 1
ATOM 733 N N . ILE A 1 94 ? -8.638 0.667 11.535 1.00 83.00 94 ILE A N 1
ATOM 734 C CA . ILE A 1 94 ? -9.069 0.084 10.265 1.00 83.00 94 ILE A CA 1
ATOM 735 C C . ILE A 1 94 ? -8.685 1.017 9.121 1.00 83.00 94 ILE A C 1
ATOM 737 O O . ILE A 1 94 ? -9.246 2.099 8.954 1.00 83.00 94 ILE A O 1
ATOM 741 N N . VAL A 1 95 ? -7.770 0.559 8.271 1.00 85.38 95 VAL A N 1
ATOM 742 C CA . VAL A 1 95 ? -7.356 1.280 7.066 1.00 85.38 95 VAL A CA 1
ATOM 743 C C . VAL A 1 95 ? -8.144 0.751 5.873 1.00 85.38 95 VAL A C 1
ATOM 745 O O . VAL A 1 95 ? -7.869 -0.334 5.353 1.00 85.38 95 VAL A O 1
ATOM 748 N N . PHE A 1 96 ? -9.127 1.535 5.429 1.00 82.94 96 PHE A N 1
ATOM 749 C CA . PHE A 1 96 ? -9.876 1.281 4.199 1.00 82.94 96 PHE A CA 1
ATOM 750 C C . PHE A 1 96 ? -9.263 2.017 3.009 1.00 82.94 96 PHE A C 1
ATOM 752 O O . PHE A 1 96 ? -9.053 3.231 3.037 1.00 82.94 96 PHE A O 1
ATOM 759 N N . ILE A 1 97 ? -9.036 1.287 1.918 1.00 82.81 97 ILE A N 1
ATOM 760 C CA . ILE A 1 97 ? -8.501 1.842 0.675 1.00 82.81 97 ILE A CA 1
ATOM 761 C C . ILE A 1 97 ? -9.663 1.962 -0.308 1.00 82.81 97 ILE A C 1
ATOM 763 O O . ILE A 1 97 ? -10.153 0.977 -0.848 1.00 82.81 97 ILE A O 1
ATOM 767 N N . CYS A 1 98 ? -10.139 3.187 -0.530 1.00 63.72 98 CYS A N 1
ATOM 768 C CA . CYS A 1 98 ? -11.302 3.426 -1.384 1.00 63.72 98 CYS A CA 1
ATOM 769 C C . CYS A 1 98 ? -11.082 2.905 -2.820 1.00 63.72 98 CYS A C 1
ATOM 771 O O . CYS A 1 98 ? -10.069 3.227 -3.453 1.00 63.72 98 CYS A O 1
ATOM 773 N N . ALA A 1 99 ? -12.076 2.185 -3.352 1.00 69.19 99 ALA A N 1
ATOM 774 C CA . ALA A 1 99 ? -12.047 1.481 -4.640 1.00 69.19 99 ALA A CA 1
ATOM 775 C C . ALA A 1 99 ? -11.049 0.307 -4.709 1.00 69.19 99 ALA A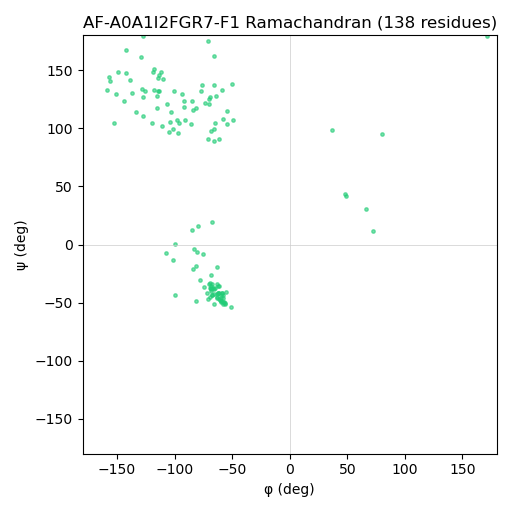 C 1
ATOM 777 O O . ALA A 1 99 ? -10.509 0.020 -5.774 1.00 69.19 99 ALA A O 1
ATOM 778 N N . CYS A 1 100 ? -10.799 -0.344 -3.572 1.00 68.81 100 CYS A N 1
ATOM 779 C CA . CYS A 1 100 ? -10.024 -1.571 -3.467 1.00 68.81 100 CYS A CA 1
ATOM 780 C C . CYS A 1 100 ? -10.717 -2.517 -2.473 1.00 68.81 100 CYS A C 1
ATOM 782 O O . CYS A 1 100 ? -11.199 -2.066 -1.435 1.00 68.81 100 CYS A O 1
ATOM 784 N N . ASP A 1 101 ? -10.725 -3.820 -2.757 1.00 75.56 101 ASP A N 1
ATOM 785 C CA . ASP A 1 101 ? -11.299 -4.849 -1.870 1.00 75.56 101 ASP A CA 1
ATOM 786 C C . ASP A 1 101 ? -10.346 -5.226 -0.715 1.00 75.56 101 ASP A C 1
ATOM 788 O O . ASP A 1 101 ? -10.488 -6.262 -0.063 1.00 75.56 101 ASP A O 1
ATOM 792 N N . HIS A 1 102 ? -9.329 -4.395 -0.466 1.00 80.81 102 HIS A N 1
ATOM 793 C CA . HIS A 1 102 ? -8.335 -4.589 0.579 1.00 80.81 102 HIS A CA 1
ATOM 794 C C . HIS A 1 102 ? -8.579 -3.613 1.733 1.00 80.81 102 HIS A C 1
ATOM 796 O O . HIS A 1 102 ? -8.532 -2.392 1.574 1.00 80.81 102 HIS A O 1
ATOM 802 N N . CYS A 1 103 ? -8.801 -4.174 2.919 1.00 87.25 103 CYS A N 1
ATOM 803 C CA . CYS A 1 103 ? -8.787 -3.452 4.183 1.00 87.25 103 CYS A CA 1
ATOM 804 C C . CYS A 1 103 ? -7.690 -4.023 5.078 1.00 87.25 103 CYS A C 1
ATOM 806 O O . CYS A 1 103 ? -7.399 -5.225 5.034 1.00 87.25 103 CYS A O 1
ATOM 808 N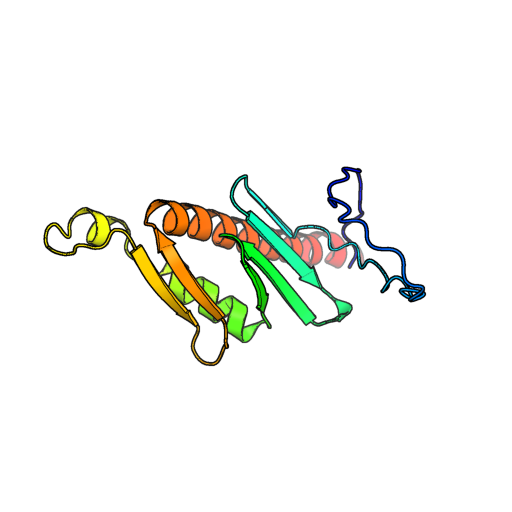 N . TYR A 1 104 ? -7.102 -3.179 5.915 1.00 90.19 104 TYR A N 1
ATOM 809 C CA . TYR A 1 104 ? -6.213 -3.611 6.984 1.00 90.19 104 TYR A CA 1
ATOM 810 C C . TYR A 1 104 ? -6.836 -3.285 8.333 1.00 90.19 104 TYR A C 1
ATOM 812 O O . TYR A 1 104 ? -7.505 -2.269 8.484 1.00 90.19 104 TYR A O 1
ATOM 820 N N . VAL A 1 105 ? -6.627 -4.182 9.286 1.00 91.75 105 VAL A N 1
ATOM 821 C CA . VAL A 1 105 ? -7.018 -4.031 10.684 1.00 91.75 105 VAL A CA 1
ATOM 822 C C . VAL A 1 105 ? -5.696 -4.122 11.425 1.00 91.75 105 VAL A C 1
ATOM 824 O O . VAL A 1 105 ? -5.092 -5.191 11.412 1.00 91.75 105 VAL A O 1
ATOM 827 N N . LEU A 1 106 ? -5.190 -2.986 11.897 1.00 92.44 106 LEU A N 1
ATOM 828 C CA . LEU A 1 106 ? -3.799 -2.823 12.311 1.00 92.44 106 LEU A CA 1
ATOM 829 C C . LEU A 1 106 ? -3.729 -2.295 13.729 1.00 92.44 106 LEU A C 1
ATOM 831 O O . LEU A 1 106 ? -4.352 -1.290 14.051 1.00 92.44 106 LEU A O 1
ATOM 835 N N . THR A 1 107 ? -2.909 -2.925 14.550 1.00 92.31 107 THR A N 1
ATOM 836 C CA . THR A 1 107 ? -2.465 -2.349 15.815 1.00 92.31 107 THR A CA 1
ATOM 837 C C . THR A 1 107 ? -1.597 -1.115 15.580 1.00 92.31 107 THR A C 1
ATOM 839 O O . THR A 1 107 ? -1.024 -0.931 14.503 1.00 92.31 107 THR A O 1
ATOM 842 N N . LEU A 1 108 ? -1.419 -0.284 16.608 1.00 90.94 108 LEU A N 1
ATOM 843 C CA . LEU A 1 108 ? -0.542 0.887 16.514 1.00 90.94 108 LEU A CA 1
ATOM 844 C C . LEU A 1 108 ? 0.893 0.536 16.073 1.00 90.94 108 LEU A C 1
ATOM 846 O O . LEU A 1 108 ? 1.474 1.227 15.236 1.00 90.94 108 LEU A O 1
ATOM 850 N N . LEU A 1 109 ? 1.454 -0.564 16.587 1.00 92.69 109 LEU A N 1
ATOM 851 C CA . LEU A 1 109 ? 2.791 -1.033 16.202 1.00 92.69 109 LEU A CA 1
ATOM 852 C C . LEU A 1 109 ? 2.849 -1.467 14.732 1.00 92.69 109 LEU A C 1
ATOM 854 O O . LEU A 1 109 ? 3.838 -1.207 14.041 1.00 92.69 109 LEU A O 1
ATOM 858 N N . GLU A 1 110 ? 1.784 -2.094 14.234 1.00 95.31 110 GLU A N 1
ATOM 859 C CA . GLU A 1 110 ? 1.669 -2.442 12.821 1.00 95.31 110 GLU A CA 1
ATOM 860 C C . GLU A 1 110 ? 1.517 -1.191 11.952 1.00 95.31 110 GLU A C 1
ATOM 862 O O . GLU A 1 110 ? 2.110 -1.141 10.884 1.00 95.31 110 GLU A O 1
ATOM 867 N N . ILE A 1 111 ? 0.819 -0.143 12.402 1.00 94.75 111 ILE A N 1
ATOM 868 C CA . ILE A 1 111 ? 0.751 1.133 11.670 1.00 94.75 111 ILE A CA 1
ATOM 869 C C . ILE A 1 111 ? 2.144 1.752 11.529 1.00 94.75 111 ILE A C 1
ATOM 871 O O . ILE A 1 111 ? 2.513 2.168 10.431 1.00 94.75 111 ILE A O 1
ATOM 875 N N . ILE A 1 112 ? 2.926 1.795 12.613 1.00 95.19 112 ILE A N 1
ATOM 876 C CA . ILE A 1 112 ? 4.306 2.307 12.591 1.00 95.19 112 ILE A CA 1
ATOM 877 C C . ILE A 1 112 ? 5.158 1.486 11.615 1.00 95.19 112 ILE A C 1
ATOM 879 O O . ILE A 1 112 ? 5.793 2.047 10.722 1.00 95.19 112 ILE A O 1
ATOM 883 N N . SER A 1 113 ? 5.098 0.157 11.723 1.00 97.25 113 SER A N 1
ATOM 884 C CA . SER A 1 113 ? 5.835 -0.754 10.839 1.00 97.25 113 SER A CA 1
ATOM 885 C C . SER A 1 113 ? 5.405 -0.619 9.374 1.00 97.25 113 SER A C 1
ATOM 887 O O . SER A 1 113 ? 6.225 -0.723 8.463 1.00 97.25 113 SER A O 1
ATOM 889 N N . PHE A 1 114 ? 4.119 -0.362 9.122 1.00 97.00 114 PHE A N 1
ATOM 890 C CA . PHE A 1 114 ? 3.608 -0.198 7.767 1.00 97.00 114 PHE A CA 1
ATOM 891 C C . PHE A 1 114 ? 4.010 1.152 7.170 1.00 97.00 114 PHE A C 1
ATOM 893 O O . PHE A 1 114 ? 4.325 1.229 5.983 1.00 97.00 114 PHE A O 1
ATOM 900 N N . LYS A 1 115 ? 4.042 2.215 7.985 1.00 97.00 115 LYS A N 1
ATOM 901 C CA . LYS A 1 115 ? 4.577 3.519 7.575 1.00 97.00 115 LYS A CA 1
ATOM 902 C C . LYS A 1 115 ? 6.030 3.386 7.130 1.00 97.00 115 LYS A C 1
ATOM 904 O O . LYS A 1 115 ? 6.334 3.793 6.012 1.00 97.00 115 LYS A O 1
ATOM 909 N N . GLU A 1 116 ? 6.874 2.733 7.929 1.00 97.94 116 GLU A N 1
ATOM 910 C CA . GLU A 1 116 ? 8.275 2.461 7.579 1.00 97.94 116 GLU A CA 1
ATOM 911 C C . GLU A 1 116 ? 8.388 1.684 6.258 1.00 97.94 116 GLU A C 1
ATOM 913 O O . GLU A 1 116 ? 9.110 2.096 5.346 1.00 97.94 116 GLU A O 1
ATOM 918 N N . LEU A 1 117 ? 7.626 0.592 6.118 1.00 98.19 117 LEU A N 1
ATOM 919 C CA . LEU A 1 117 ? 7.633 -0.233 4.910 1.00 98.19 117 LEU A CA 1
ATOM 920 C C . LEU A 1 117 ? 7.258 0.580 3.661 1.00 98.19 117 LEU A C 1
ATOM 922 O O . LEU A 1 117 ? 7.921 0.479 2.623 1.00 98.19 117 LEU A O 1
ATOM 926 N N . LEU A 1 118 ? 6.202 1.394 3.741 1.00 97.56 118 LEU A N 1
ATOM 927 C CA . LEU A 1 118 ? 5.749 2.207 2.615 1.00 97.56 118 LEU A CA 1
ATOM 928 C C . LEU A 1 118 ? 6.742 3.324 2.300 1.00 97.56 118 LEU A C 1
ATOM 930 O O . LEU A 1 118 ? 7.079 3.513 1.133 1.00 97.56 118 LEU A O 1
ATOM 934 N N . GLU A 1 119 ? 7.241 4.048 3.300 1.00 97.69 119 GLU A N 1
ATOM 935 C CA . GLU A 1 119 ? 8.241 5.097 3.092 1.00 97.69 119 GLU A CA 1
ATOM 936 C C . GLU A 1 119 ? 9.495 4.547 2.418 1.00 97.69 119 GLU A C 1
ATOM 938 O O . GLU A 1 119 ? 9.878 5.052 1.359 1.00 97.69 119 GLU A O 1
ATOM 943 N N . GLY A 1 120 ? 10.068 3.462 2.948 1.00 97.56 120 GLY A N 1
ATOM 944 C CA . GLY A 1 120 ? 11.234 2.813 2.353 1.00 97.56 120 GLY A CA 1
ATOM 945 C C . GLY A 1 120 ? 10.972 2.338 0.924 1.00 97.56 120 GLY A C 1
ATOM 946 O O . GLY A 1 120 ? 11.777 2.602 0.031 1.00 97.56 120 GLY A O 1
ATOM 947 N N . THR A 1 121 ? 9.795 1.760 0.658 1.00 97.12 121 THR A N 1
ATOM 948 C CA . THR A 1 121 ? 9.377 1.381 -0.703 1.00 97.12 121 THR A CA 1
ATOM 949 C C . THR A 1 121 ? 9.400 2.577 -1.654 1.00 97.12 121 THR A C 1
ATOM 951 O O . THR A 1 121 ? 9.979 2.501 -2.738 1.00 97.12 121 THR A O 1
ATOM 954 N N . PHE A 1 122 ? 8.790 3.704 -1.276 1.00 96.62 122 PHE A N 1
ATOM 955 C CA . PHE A 1 122 ? 8.736 4.881 -2.147 1.00 96.62 122 PHE A CA 1
ATOM 956 C C . PHE A 1 122 ? 10.093 5.554 -2.327 1.00 96.62 122 PHE A C 1
ATOM 958 O O . PHE A 1 122 ? 10.359 6.067 -3.414 1.00 96.62 122 PHE A O 1
ATOM 965 N N . VAL A 1 123 ? 10.954 5.525 -1.309 1.00 97.44 123 VAL A N 1
ATOM 966 C CA . VAL A 1 123 ? 12.342 5.977 -1.439 1.00 97.44 123 VAL A CA 1
ATOM 967 C C . VAL A 1 123 ? 13.088 5.094 -2.438 1.00 97.44 123 VAL A C 1
ATOM 969 O O . VAL A 1 123 ? 13.726 5.630 -3.340 1.00 97.44 123 VAL A O 1
ATOM 972 N N . MET A 1 124 ? 12.964 3.764 -2.357 1.00 96.25 124 MET A N 1
ATOM 973 C CA . MET A 1 124 ? 13.618 2.852 -3.308 1.00 96.25 124 MET A CA 1
ATOM 974 C C . MET A 1 124 ? 13.140 3.066 -4.749 1.00 96.25 124 MET A C 1
ATOM 976 O O . MET A 1 124 ? 13.955 3.103 -5.673 1.00 96.25 124 MET A O 1
ATOM 980 N N . LEU A 1 125 ? 11.837 3.272 -4.954 1.00 93.19 125 LEU A N 1
ATOM 981 C CA . LEU A 1 125 ? 11.286 3.579 -6.278 1.00 93.19 125 LEU A CA 1
ATOM 982 C C . LEU A 1 125 ? 11.818 4.910 -6.831 1.00 93.19 125 LEU A C 1
ATOM 984 O O . LEU A 1 125 ? 12.185 4.987 -8.006 1.00 93.19 125 LEU A O 1
ATOM 988 N N . GLU A 1 126 ? 11.892 5.947 -5.997 1.00 94.69 126 GLU A N 1
ATOM 989 C CA . GLU A 1 126 ? 12.415 7.252 -6.407 1.00 94.69 126 GLU A CA 1
ATOM 990 C C . GLU A 1 126 ? 13.923 7.204 -6.686 1.00 94.69 126 GLU A C 1
ATOM 992 O O . GLU A 1 126 ? 14.389 7.779 -7.669 1.00 94.69 126 GLU A O 1
ATOM 997 N N . LEU A 1 127 ? 14.690 6.457 -5.888 1.00 94.31 127 LEU A N 1
ATOM 998 C CA . LEU A 1 127 ? 16.109 6.213 -6.147 1.00 94.31 127 LEU A CA 1
ATOM 999 C C . LEU A 1 127 ? 16.314 5.514 -7.490 1.00 94.31 127 LEU A C 1
ATOM 1001 O O . LEU A 1 127 ? 17.142 5.960 -8.285 1.00 94.31 127 LEU A O 1
ATOM 1005 N N . ASN A 1 128 ? 15.528 4.475 -7.784 1.00 90.88 128 ASN A N 1
ATOM 1006 C CA . ASN A 1 128 ? 15.582 3.794 -9.076 1.00 90.88 128 ASN A CA 1
ATOM 1007 C C . ASN A 1 128 ? 15.292 4.769 -10.233 1.00 90.88 128 ASN A C 1
ATOM 1009 O O . ASN A 1 128 ? 16.008 4.784 -11.237 1.00 90.88 128 ASN A O 1
ATOM 1013 N N . ARG A 1 129 ? 14.302 5.657 -10.063 1.00 90.62 129 ARG A N 1
ATOM 1014 C CA . ARG A 1 129 ? 13.995 6.720 -11.031 1.00 90.62 129 ARG A CA 1
ATOM 1015 C C . ARG A 1 129 ? 15.182 7.664 -11.237 1.00 90.62 129 ARG A C 1
ATOM 1017 O O . ARG A 1 129 ? 15.533 7.934 -12.382 1.00 90.62 129 ARG A O 1
ATOM 1024 N N . ILE A 1 130 ? 15.805 8.162 -10.166 1.00 93.00 130 ILE A N 1
ATOM 1025 C CA . ILE A 1 130 ? 16.954 9.083 -10.236 1.00 93.00 130 ILE A CA 1
ATOM 1026 C C . ILE A 1 130 ? 18.153 8.416 -10.914 1.00 93.00 130 ILE A C 1
ATOM 1028 O O . ILE A 1 130 ? 18.777 9.027 -11.780 1.00 93.00 130 ILE A O 1
ATOM 1032 N N . ILE A 1 131 ? 18.469 7.169 -10.555 1.00 91.25 131 ILE A N 1
ATOM 1033 C CA . ILE A 1 131 ? 19.575 6.413 -11.156 1.00 91.25 131 ILE A CA 1
ATOM 1034 C C . ILE A 1 131 ? 19.338 6.253 -12.657 1.00 91.25 131 ILE A C 1
ATOM 1036 O O . ILE A 1 131 ? 20.224 6.561 -13.454 1.00 91.25 131 ILE A O 1
ATOM 1040 N N . HIS A 1 132 ? 18.133 5.843 -13.055 1.00 88.06 132 HIS A N 1
ATOM 1041 C CA . HIS A 1 132 ? 17.777 5.733 -14.466 1.00 88.06 132 HIS A CA 1
ATOM 1042 C C . HIS A 1 132 ? 17.892 7.081 -15.193 1.00 88.06 132 HIS A C 1
ATOM 1044 O O . HIS A 1 132 ? 18.441 7.171 -16.289 1.00 88.06 132 HI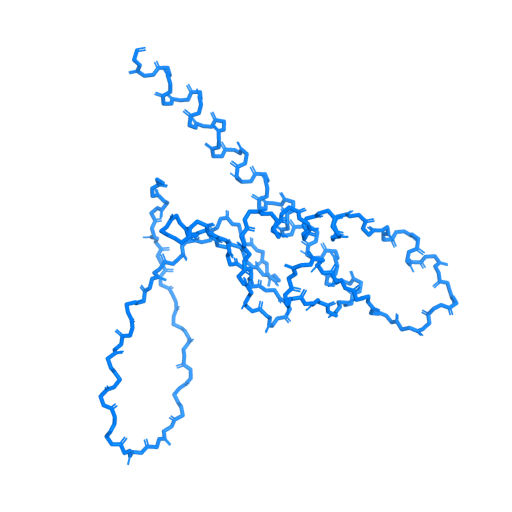S A O 1
ATOM 1050 N N . ASP A 1 133 ? 17.407 8.150 -14.565 1.00 88.44 133 ASP A N 1
ATOM 1051 C CA . ASP A 1 133 ? 17.372 9.482 -15.157 1.00 88.44 133 ASP A CA 1
ATOM 1052 C C . ASP A 1 133 ? 18.752 10.130 -15.303 1.00 88.44 133 ASP A C 1
ATOM 1054 O O . ASP A 1 133 ? 18.981 10.884 -16.244 1.00 88.44 133 ASP A O 1
ATOM 1058 N N . ARG A 1 134 ? 19.670 9.862 -14.371 1.00 86.88 134 ARG A N 1
ATOM 1059 C CA . ARG A 1 134 ? 20.985 10.514 -14.320 1.00 86.88 134 ARG A CA 1
ATOM 1060 C C . ARG A 1 134 ? 22.091 9.658 -14.907 1.00 86.88 134 ARG A C 1
ATOM 1062 O O . ARG A 1 134 ? 22.917 10.178 -15.641 1.00 86.88 134 ARG A O 1
ATOM 1069 N N . VAL A 1 135 ? 22.123 8.366 -14.606 1.00 86.31 135 VAL A N 1
ATOM 1070 C CA . VAL A 1 135 ? 23.236 7.501 -15.016 1.00 86.31 135 VAL A CA 1
ATOM 1071 C C . VAL A 1 135 ? 23.060 7.058 -16.462 1.00 86.31 135 VAL A C 1
ATOM 1073 O O . VAL A 1 135 ? 23.972 7.216 -17.268 1.00 86.31 135 VAL A O 1
ATOM 1076 N N . TYR A 1 136 ? 21.869 6.570 -16.809 1.00 77.25 136 TYR A N 1
ATOM 1077 C CA . TYR A 1 136 ? 21.614 5.977 -18.125 1.00 77.25 136 TYR A CA 1
ATOM 1078 C C . TYR A 1 136 ? 21.281 7.011 -19.204 1.00 77.25 136 TYR A C 1
ATOM 1080 O O . TYR A 1 136 ? 21.456 6.748 -20.390 1.00 77.25 136 TYR A O 1
ATOM 1088 N N . ARG A 1 137 ? 20.829 8.208 -18.811 1.00 69.56 137 ARG A N 1
ATOM 1089 C CA . ARG A 1 137 ? 20.590 9.311 -19.754 1.00 69.56 137 ARG A CA 1
ATOM 1090 C C . ARG A 1 137 ? 21.883 10.015 -20.178 1.00 69.56 137 ARG A C 1
ATOM 1092 O O . ARG A 1 137 ? 21.937 10.523 -21.286 1.00 69.56 137 ARG A O 1
ATOM 1099 N N . LEU A 1 138 ? 22.901 10.060 -19.313 1.00 63.59 138 LEU A N 1
ATOM 1100 C CA . LEU A 1 138 ? 24.196 10.699 -19.603 1.00 63.59 138 LEU A CA 1
ATOM 1101 C C . LEU A 1 138 ? 25.163 9.792 -20.382 1.00 63.59 138 LEU A C 1
ATOM 1103 O O . LEU A 1 138 ? 26.263 10.221 -20.713 1.00 63.59 138 LEU A O 1
ATOM 1107 N N . SER A 1 139 ? 24.787 8.539 -20.650 1.00 59.38 139 SER A N 1
ATOM 1108 C CA . SER A 1 139 ? 25.629 7.569 -21.362 1.00 59.38 139 SER A CA 1
ATOM 1109 C C . SER A 1 139 ? 25.537 7.664 -22.896 1.00 59.38 139 SER A C 1
ATOM 1111 O O . SER A 1 139 ? 26.022 6.757 -23.573 1.00 59.38 139 SER A O 1
ATOM 1113 N N . PHE A 1 140 ? 24.939 8.732 -23.441 1.00 48.09 140 PHE A N 1
ATOM 1114 C CA . PHE A 1 140 ? 24.795 8.986 -24.880 1.00 48.09 140 PHE A CA 1
ATOM 1115 C C . PHE A 1 140 ? 25.087 10.446 -25.225 1.00 48.09 140 PHE A C 1
ATOM 1117 O O . PHE A 1 140 ? 24.537 11.332 -24.530 1.00 48.09 140 PHE A O 1
#

Sequence (140 aa):
MFVTSLNNHNICRTNTNPHMQTLVAAPKVKLAPVFETSNGSVYQSDNENCWYVDFAGKFARFDYRCMMKLKKAVLGIDIEALLLATDKAPDVEIVFICACDHCYVLTLLEIISFKELLEGTFVMLELNRIIHDRVYRLSF

pLDDT: mean 77.86, std 21.98, range [30.36, 98.19]

Radius of gyration: 18.82 Å; Cα contacts (8 Å, |Δi|>4): 134; chains: 1; bounding box: 38×51×51 Å

Mean predicted aligned error: 11.54 Å

Organism: NCBI:txid34086